Protein AF-A0A060C942-F1 (afdb_monomer_lite)

Secondary structure (DSSP, 8-state):
--HHHHHHHHHHHH-PPPHHHHHHHHHHHHHTTTS-HHHHHHHHHHHHHHTTTS-SPPPP-

pLDDT: mean 93.83, std 7.62, range [60.69, 98.12]

Sequence (61 aa):
MDSTRFFTAVRADFGALRQTQVNGFNEILRAAAGSPLAHAAYMLATAWHETNATMQPVREA

Structure (mmCIF, N/CA/C/O backbone):
data_AF-A0A060C942-F1
#
_entry.id   AF-A0A060C942-F1
#
loop_
_atom_site.group_PDB
_atom_site.id
_atom_site.type_symbol
_atom_site.label_atom_id
_atom_site.label_alt_id
_atom_site.label_comp_id
_atom_site.label_asym_id
_atom_site.label_entity_id
_atom_site.label_seq_id
_atom_site.pdbx_PDB_ins_code
_atom_site.Cartn_x
_atom_site.Cartn_y
_atom_site.Cartn_z
_atom_site.occupancy
_atom_site.B_iso_or_equiv
_atom_site.auth_seq_id
_atom_site.auth_comp_id
_atom_site.auth_asym_id
_atom_site.auth_atom_id
_atom_site.pdbx_PDB_model_num
ATOM 1 N N . MET A 1 1 ? -1.591 -3.248 13.524 1.00 68.19 1 MET A N 1
ATOM 2 C CA . MET A 1 1 ? -2.361 -3.674 12.337 1.00 68.19 1 MET A CA 1
ATOM 3 C C . MET A 1 1 ? -2.091 -5.149 12.108 1.00 68.19 1 MET A C 1
ATOM 5 O O . MET A 1 1 ? -0.961 -5.566 12.318 1.00 68.19 1 MET A O 1
ATOM 9 N N . ASP A 1 2 ? -3.104 -5.934 11.751 1.00 87.06 2 ASP A N 1
ATOM 10 C CA . ASP A 1 2 ? -2.926 -7.353 11.423 1.00 87.06 2 ASP A CA 1
ATOM 11 C C . ASP A 1 2 ? -2.407 -7.481 9.981 1.00 87.06 2 ASP A C 1
ATOM 13 O O . ASP A 1 2 ? -3.158 -7.297 9.018 1.00 87.06 2 ASP A O 1
ATOM 17 N N . SER A 1 3 ? -1.108 -7.755 9.839 1.00 87.38 3 SER A N 1
ATOM 18 C CA . SER A 1 3 ? -0.449 -7.880 8.535 1.00 87.38 3 SER A CA 1
ATOM 19 C C . SER A 1 3 ? -1.003 -9.045 7.711 1.00 87.38 3 SER A C 1
ATOM 21 O O . SER A 1 3 ? -1.110 -8.934 6.491 1.00 87.38 3 SER A O 1
ATOM 23 N N . THR A 1 4 ? -1.407 -10.145 8.352 1.00 93.44 4 THR A N 1
ATOM 24 C CA . THR A 1 4 ? -1.971 -11.313 7.662 1.00 93.44 4 THR A CA 1
ATOM 25 C C . THR A 1 4 ? -3.303 -10.954 7.026 1.00 93.44 4 THR A C 1
ATOM 27 O O . THR A 1 4 ? -3.506 -11.201 5.835 1.00 93.44 4 THR A O 1
ATOM 30 N N . ARG A 1 5 ? -4.195 -10.308 7.786 1.00 94.88 5 ARG A N 1
ATOM 31 C CA . ARG A 1 5 ? -5.492 -9.858 7.271 1.00 94.88 5 ARG A CA 1
ATOM 32 C C . ARG A 1 5 ? -5.329 -8.835 6.147 1.00 94.88 5 ARG A C 1
ATOM 34 O O . ARG A 1 5 ? -6.010 -8.947 5.131 1.00 94.88 5 ARG A O 1
ATOM 41 N N . PHE A 1 6 ? -4.407 -7.883 6.300 1.00 94.94 6 PHE A N 1
ATOM 42 C CA . PHE A 1 6 ? -4.109 -6.893 5.263 1.00 94.94 6 PHE A CA 1
ATOM 43 C C . PHE A 1 6 ? -3.664 -7.548 3.954 1.00 94.94 6 PHE A C 1
ATOM 45 O O . PHE A 1 6 ? -4.304 -7.360 2.924 1.00 94.94 6 PHE A O 1
ATOM 52 N N . PHE A 1 7 ? -2.604 -8.361 3.984 1.00 97.12 7 PHE A N 1
ATOM 53 C CA . PHE A 1 7 ? -2.078 -8.958 2.758 1.00 97.12 7 PHE A CA 1
ATOM 54 C C . PHE A 1 7 ? -3.004 -10.025 2.166 1.00 97.12 7 PHE A C 1
ATOM 56 O O . PHE A 1 7 ? -2.923 -10.286 0.970 1.00 97.12 7 PHE A O 1
ATOM 63 N N . THR A 1 8 ? -3.888 -10.628 2.965 1.00 97.69 8 THR A N 1
ATOM 64 C CA . THR A 1 8 ? -4.962 -11.486 2.442 1.00 97.69 8 THR A CA 1
ATOM 65 C C . THR A 1 8 ? -5.923 -10.674 1.578 1.00 97.69 8 THR A C 1
ATOM 67 O O . THR A 1 8 ? -6.193 -11.072 0.450 1.00 97.69 8 THR A O 1
ATOM 70 N N . ALA A 1 9 ? -6.373 -9.511 2.062 1.00 96.44 9 ALA A N 1
ATOM 71 C CA . ALA A 1 9 ? -7.248 -8.625 1.295 1.00 96.44 9 ALA A CA 1
ATOM 72 C C . ALA A 1 9 ? -6.554 -8.087 0.032 1.00 96.44 9 ALA A C 1
ATOM 74 O O . ALA A 1 9 ? -7.095 -8.206 -1.060 1.00 96.44 9 ALA A O 1
ATOM 75 N N . VAL A 1 10 ? -5.315 -7.592 0.148 1.00 96.25 10 VAL A N 1
ATOM 76 C CA . VAL A 1 10 ? -4.575 -7.070 -1.017 1.00 96.25 10 VAL A CA 1
ATOM 77 C C . VAL A 1 10 ? -4.379 -8.148 -2.088 1.00 96.25 10 VAL A C 1
ATOM 79 O O . VAL A 1 10 ? -4.555 -7.879 -3.270 1.00 96.25 10 VAL A O 1
ATOM 82 N N . ARG A 1 11 ? -4.041 -9.387 -1.711 1.00 97.50 11 ARG A N 1
ATOM 83 C CA . ARG A 1 11 ? -3.849 -10.463 -2.698 1.00 97.50 11 ARG A CA 1
ATOM 84 C C . ARG A 1 11 ? -5.147 -10.923 -3.356 1.00 97.50 11 ARG A C 1
ATOM 86 O O . ARG A 1 11 ? -5.081 -11.432 -4.471 1.00 97.50 11 ARG A O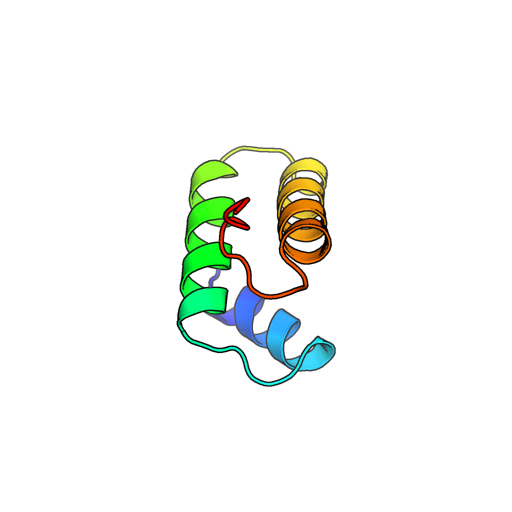 1
ATOM 93 N N . ALA A 1 12 ? -6.291 -10.759 -2.691 1.00 97.62 12 ALA A N 1
ATOM 94 C CA . ALA A 1 12 ? -7.589 -11.063 -3.284 1.00 97.62 12 ALA A CA 1
ATOM 95 C C . ALA A 1 12 ? -7.902 -10.124 -4.461 1.00 97.62 12 ALA A C 1
ATOM 97 O O . ALA A 1 12 ? -8.385 -10.592 -5.488 1.00 97.62 12 ALA A O 1
ATOM 98 N N . ASP A 1 13 ? -7.548 -8.841 -4.339 1.00 94.75 13 ASP A N 1
ATOM 99 C CA . ASP A 1 13 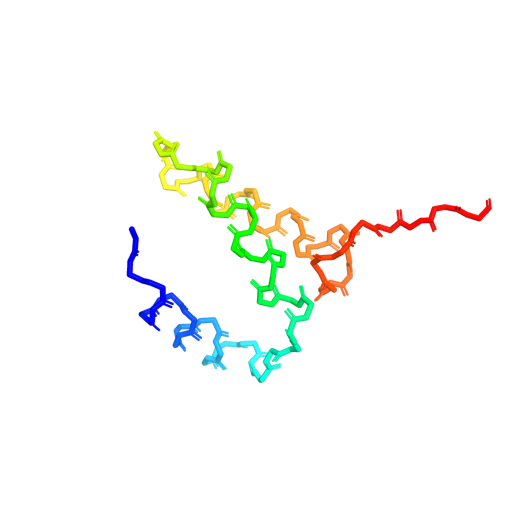? -7.872 -7.824 -5.348 1.00 94.75 13 ASP A CA 1
ATOM 100 C C . ASP A 1 13 ? -6.768 -7.642 -6.405 1.00 94.75 13 ASP A C 1
ATOM 102 O O . ASP A 1 13 ? -7.055 -7.407 -7.578 1.00 94.75 13 ASP A O 1
ATOM 106 N N . PHE A 1 14 ? -5.495 -7.759 -6.010 1.00 94.12 14 PHE A N 1
ATOM 107 C CA . PHE A 1 14 ? -4.339 -7.429 -6.861 1.00 94.12 14 PHE A CA 1
ATOM 108 C C . PHE A 1 14 ? -3.495 -8.646 -7.268 1.00 94.12 14 PHE A C 1
ATOM 110 O O . PHE A 1 14 ? -2.516 -8.507 -8.003 1.00 94.12 14 PHE A O 1
ATOM 117 N N . GLY A 1 15 ? -3.856 -9.844 -6.802 1.00 95.94 15 GLY A N 1
ATOM 118 C CA . GLY A 1 15 ? -3.126 -11.077 -7.078 1.00 95.94 15 GLY A CA 1
ATOM 119 C C . GLY A 1 15 ? -1.829 -11.224 -6.276 1.00 95.94 15 GLY A C 1
ATOM 120 O O . GLY A 1 15 ? -1.629 -10.624 -5.216 1.00 95.94 15 GLY A O 1
ATOM 121 N N . ALA A 1 16 ? -0.934 -12.090 -6.756 1.00 96.75 16 ALA A N 1
ATOM 122 C CA . ALA A 1 16 ? 0.324 -12.371 -6.072 1.00 96.75 16 ALA A CA 1
ATOM 123 C C . ALA A 1 16 ? 1.236 -11.133 -6.032 1.00 96.75 16 ALA A C 1
ATOM 125 O O . ALA A 1 16 ? 1.434 -10.447 -7.032 1.00 96.75 16 ALA A O 1
ATOM 126 N N . LEU A 1 17 ? 1.845 -10.885 -4.872 1.00 97.50 17 LEU A N 1
ATOM 127 C CA . LEU A 1 17 ? 2.769 -9.772 -4.669 1.00 97.50 17 LEU A CA 1
ATOM 128 C C . LEU A 1 17 ? 4.214 -10.257 -4.716 1.00 97.50 17 LEU A C 1
ATOM 130 O O . LEU A 1 17 ? 4.561 -11.271 -4.108 1.00 97.50 17 LEU A O 1
ATOM 134 N N . ARG A 1 18 ? 5.077 -9.476 -5.363 1.00 97.31 18 ARG A N 1
ATOM 135 C CA . ARG A 1 18 ? 6.533 -9.624 -5.268 1.00 97.31 18 ARG A CA 1
ATOM 136 C C . ARG A 1 18 ? 7.008 -9.196 -3.882 1.00 97.31 18 ARG A C 1
ATOM 138 O O . ARG A 1 18 ? 6.402 -8.332 -3.246 1.00 97.31 18 ARG A O 1
ATOM 145 N N . GLN A 1 19 ? 8.153 -9.719 -3.445 1.00 96.94 19 GLN A N 1
ATOM 146 C CA . GLN A 1 19 ? 8.727 -9.346 -2.147 1.00 96.94 19 GLN A CA 1
ATOM 147 C C . GLN A 1 19 ? 9.016 -7.839 -2.042 1.00 96.94 19 GLN A C 1
ATOM 149 O O . GLN A 1 19 ? 8.818 -7.248 -0.987 1.00 96.94 19 GLN A O 1
ATOM 154 N N . THR A 1 20 ? 9.410 -7.190 -3.140 1.00 96.75 20 THR A N 1
ATOM 155 C CA . THR A 1 20 ? 9.602 -5.731 -3.189 1.00 96.75 20 THR A CA 1
ATOM 156 C C . THR A 1 20 ? 8.309 -4.961 -2.923 1.00 96.75 20 THR A C 1
ATOM 158 O O . THR A 1 20 ? 8.331 -3.974 -2.193 1.00 96.75 20 THR A O 1
ATOM 161 N N . GLN A 1 21 ? 7.170 -5.445 -3.426 1.00 97.69 21 GLN A N 1
ATOM 162 C CA . GLN A 1 21 ? 5.865 -4.849 -3.136 1.00 97.69 21 GLN A CA 1
ATOM 163 C C . GLN A 1 21 ? 5.492 -5.025 -1.665 1.00 97.69 21 GLN A C 1
ATOM 165 O O . GLN A 1 21 ? 5.084 -4.064 -1.020 1.00 97.69 21 GLN A O 1
ATOM 170 N N . VAL A 1 22 ? 5.689 -6.227 -1.110 1.00 97.25 22 VAL A N 1
ATOM 171 C CA . VAL A 1 22 ? 5.463 -6.503 0.321 1.00 97.25 22 VAL A CA 1
ATOM 172 C C . VAL A 1 22 ? 6.307 -5.577 1.198 1.00 97.25 22 VAL A C 1
ATOM 174 O O . VAL A 1 22 ? 5.790 -5.002 2.155 1.00 97.25 22 VAL A O 1
ATOM 177 N N . ASN A 1 23 ? 7.581 -5.387 0.851 1.00 97.31 23 ASN A N 1
ATOM 178 C CA . ASN A 1 23 ? 8.468 -4.476 1.566 1.00 97.31 23 ASN A CA 1
ATOM 179 C C . ASN A 1 23 ? 7.951 -3.030 1.492 1.00 97.31 23 ASN A C 1
ATOM 181 O O . ASN A 1 23 ? 7.830 -2.388 2.529 1.00 97.31 23 ASN A O 1
ATOM 185 N N . GLY A 1 24 ? 7.566 -2.545 0.307 1.00 97.31 24 GLY A N 1
ATOM 186 C CA . GLY A 1 24 ? 7.019 -1.194 0.140 1.00 97.31 24 GLY A CA 1
ATOM 187 C C . GLY A 1 24 ? 5.718 -0.958 0.918 1.00 97.31 24 GLY A C 1
ATOM 188 O O . GLY A 1 24 ? 5.575 0.066 1.584 1.00 97.31 24 GLY A O 1
ATOM 189 N N . PHE A 1 25 ? 4.798 -1.931 0.920 1.00 97.56 25 PHE A N 1
ATOM 190 C CA . PHE A 1 25 ? 3.600 -1.886 1.765 1.00 97.56 25 PHE A CA 1
ATOM 191 C C . PHE A 1 25 ? 3.959 -1.770 3.250 1.00 97.56 25 PHE A C 1
ATOM 193 O O . PHE A 1 25 ? 3.417 -0.913 3.944 1.00 97.56 25 PHE A O 1
ATOM 200 N N . ASN A 1 26 ? 4.886 -2.599 3.737 1.00 97.19 26 ASN A N 1
ATOM 201 C CA . ASN A 1 26 ? 5.302 -2.574 5.139 1.00 97.19 26 ASN A CA 1
ATOM 202 C C . ASN A 1 26 ? 5.953 -1.242 5.533 1.00 97.19 26 ASN A C 1
ATOM 204 O O . ASN A 1 26 ? 5.675 -0.735 6.618 1.00 97.19 26 ASN A O 1
ATOM 208 N N . GLU A 1 27 ? 6.777 -0.659 4.662 1.00 96.94 27 GLU A N 1
ATOM 209 C CA . GLU A 1 27 ? 7.410 0.639 4.909 1.00 96.94 27 GLU A CA 1
ATOM 210 C C . GLU A 1 27 ? 6.377 1.759 5.071 1.00 96.94 27 GLU A C 1
ATOM 212 O O . GLU A 1 27 ? 6.417 2.508 6.049 1.00 96.94 27 GLU A O 1
ATOM 217 N N . ILE A 1 28 ? 5.394 1.827 4.171 1.00 96.88 28 ILE A N 1
ATOM 218 C CA . ILE A 1 28 ? 4.339 2.845 4.241 1.00 96.88 28 ILE A CA 1
ATOM 219 C C . ILE A 1 28 ? 3.435 2.612 5.448 1.00 96.88 28 ILE A C 1
ATOM 221 O O . ILE A 1 28 ? 3.110 3.559 6.155 1.00 96.88 28 ILE A O 1
ATOM 225 N N . LEU A 1 29 ? 3.052 1.365 5.734 1.00 96.38 29 LEU A N 1
ATOM 226 C CA . LEU A 1 29 ? 2.238 1.042 6.908 1.00 96.38 29 LEU A CA 1
ATOM 227 C C . LEU A 1 29 ? 2.947 1.394 8.219 1.00 96.38 29 LEU A C 1
ATOM 229 O O . LEU A 1 29 ? 2.301 1.857 9.159 1.00 96.38 29 LEU A O 1
ATOM 233 N N . ARG A 1 30 ? 4.270 1.207 8.275 1.00 96.44 30 ARG A N 1
ATOM 234 C CA . ARG A 1 30 ? 5.098 1.632 9.406 1.00 96.44 30 ARG A CA 1
ATOM 235 C C . ARG A 1 30 ? 5.106 3.153 9.542 1.00 96.44 30 ARG A C 1
ATOM 237 O O . ARG A 1 30 ? 4.900 3.648 10.645 1.00 96.44 30 ARG A O 1
ATOM 244 N N . ALA A 1 31 ? 5.298 3.883 8.445 1.00 96.06 31 ALA A N 1
ATOM 245 C CA . ALA A 1 31 ? 5.268 5.346 8.442 1.00 96.06 31 ALA A CA 1
ATOM 246 C C . ALA A 1 31 ? 3.874 5.914 8.776 1.00 96.06 31 ALA A C 1
ATOM 248 O O . ALA A 1 31 ? 3.761 6.959 9.410 1.00 96.06 31 ALA A O 1
ATOM 249 N N . ALA A 1 32 ? 2.812 5.203 8.400 1.00 96.19 32 ALA A N 1
ATOM 250 C CA . ALA A 1 32 ? 1.426 5.577 8.652 1.00 96.19 32 ALA A CA 1
ATOM 251 C C . ALA A 1 32 ? 0.932 5.226 10.067 1.00 96.19 32 ALA A C 1
ATOM 253 O O . ALA A 1 32 ? -0.233 5.483 10.386 1.00 96.19 32 ALA A O 1
ATOM 254 N N . ALA A 1 33 ? 1.766 4.629 10.925 1.00 95.06 33 ALA A N 1
ATOM 255 C CA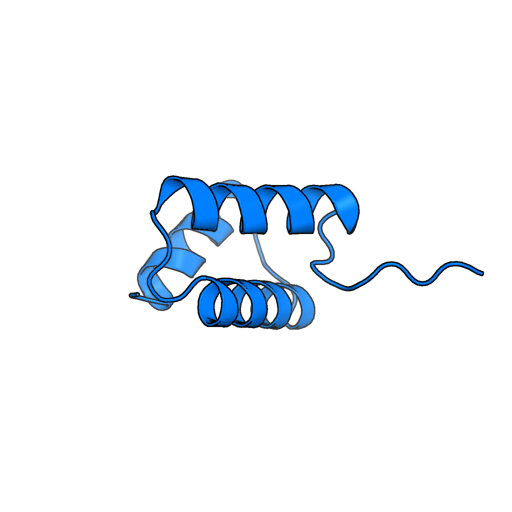 . ALA A 1 33 ? 1.366 4.236 12.271 1.00 95.06 33 ALA A CA 1
ATOM 256 C C . ALA A 1 33 ? 0.839 5.443 13.072 1.00 95.06 33 ALA A C 1
ATOM 258 O O . ALA A 1 33 ? 1.511 6.460 13.210 1.00 95.06 33 ALA A O 1
ATOM 259 N N . GLY A 1 34 ? -0.388 5.332 13.590 1.00 95.12 34 GLY A N 1
ATOM 260 C CA . GLY A 1 34 ? -1.065 6.411 14.322 1.00 95.12 34 GLY A CA 1
ATOM 261 C C . GLY A 1 34 ? -1.795 7.437 13.444 1.00 95.12 34 GLY A C 1
ATOM 262 O O . GLY A 1 34 ? -2.526 8.268 13.977 1.00 95.12 34 GLY A O 1
ATOM 263 N N . SER A 1 35 ? -1.665 7.365 12.116 1.00 96.00 35 SER A N 1
ATOM 264 C CA . SER A 1 35 ? -2.458 8.197 11.205 1.00 96.00 35 SER A CA 1
ATOM 265 C C . SER A 1 35 ? -3.922 7.737 11.145 1.00 96.00 35 SER A C 1
ATOM 267 O O . SER A 1 35 ? -4.199 6.542 11.297 1.00 96.00 35 SER A O 1
ATOM 269 N N . PRO A 1 36 ? -4.875 8.642 10.851 1.00 97.62 36 PRO A N 1
ATOM 270 C CA . PRO A 1 36 ? -6.237 8.254 10.502 1.00 97.62 36 PRO A CA 1
ATOM 271 C C . PRO A 1 36 ? -6.256 7.240 9.352 1.00 97.62 36 PRO A C 1
ATOM 273 O O . PRO A 1 36 ? -5.463 7.345 8.413 1.00 97.62 36 PRO A O 1
ATOM 276 N N . LEU A 1 37 ? -7.204 6.296 9.379 1.00 95.25 37 LEU A N 1
ATOM 277 C CA . LEU A 1 37 ? -7.310 5.239 8.363 1.00 95.25 37 LEU A CA 1
ATOM 278 C C . LEU A 1 37 ? -7.360 5.800 6.933 1.00 95.25 37 LEU A C 1
ATOM 280 O O . LEU A 1 37 ? -6.708 5.263 6.043 1.00 95.25 37 LEU A O 1
ATOM 284 N N . ALA A 1 38 ? -8.081 6.906 6.728 1.00 97.50 38 ALA A N 1
ATOM 285 C CA . ALA A 1 38 ? -8.171 7.570 5.430 1.00 97.50 38 ALA A CA 1
ATOM 286 C C . ALA A 1 38 ? -6.801 8.045 4.913 1.00 97.50 38 ALA A C 1
ATOM 288 O O . ALA A 1 38 ? -6.513 7.913 3.729 1.00 97.50 38 ALA A O 1
ATOM 289 N N . HIS A 1 39 ? -5.928 8.540 5.796 1.00 97.88 39 HIS A N 1
ATOM 290 C CA . HIS A 1 39 ? -4.588 8.991 5.416 1.00 97.88 39 HIS A CA 1
ATOM 291 C C . HIS A 1 39 ? -3.667 7.804 5.115 1.00 97.88 39 HIS A C 1
ATOM 293 O O . HIS A 1 39 ? -2.907 7.850 4.153 1.00 97.88 39 HIS A O 1
ATOM 299 N N . ALA A 1 40 ? -3.764 6.720 5.892 1.00 97.19 40 ALA A N 1
ATOM 300 C CA . ALA A 1 40 ? -3.032 5.486 5.608 1.00 97.19 40 ALA A CA 1
ATOM 301 C C . ALA A 1 40 ? -3.429 4.893 4.246 1.00 97.19 40 ALA A C 1
ATOM 303 O O . ALA A 1 40 ? -2.561 4.546 3.445 1.00 97.19 40 ALA A O 1
ATOM 304 N N . ALA A 1 41 ? -4.732 4.840 3.956 1.00 96.62 41 ALA A N 1
ATOM 305 C CA . ALA A 1 41 ? -5.248 4.398 2.664 1.00 96.62 41 ALA A CA 1
ATOM 306 C C . ALA A 1 41 ? -4.774 5.305 1.518 1.00 96.62 41 ALA A C 1
ATOM 308 O O . ALA A 1 41 ? -4.338 4.800 0.486 1.00 96.62 41 ALA A O 1
ATOM 309 N N . TYR A 1 42 ? -4.796 6.626 1.721 1.00 98.12 42 TYR A N 1
ATOM 310 C CA . TYR A 1 42 ? -4.298 7.592 0.745 1.00 98.12 42 TYR A CA 1
ATOM 311 C C . TYR A 1 42 ? -2.809 7.381 0.436 1.00 98.12 42 TYR A C 1
ATOM 313 O O . TYR A 1 42 ? -2.454 7.217 -0.725 1.00 98.12 42 TYR A O 1
ATOM 321 N N . MET A 1 43 ? -1.947 7.280 1.456 1.00 97.69 43 MET A N 1
ATOM 322 C CA . MET A 1 43 ? -0.506 7.050 1.264 1.00 97.69 43 MET A CA 1
ATOM 323 C C . MET A 1 43 ? -0.213 5.764 0.482 1.00 97.69 43 MET A C 1
ATOM 325 O O . MET A 1 43 ? 0.644 5.755 -0.402 1.00 97.69 43 MET A O 1
ATOM 329 N N . LEU A 1 44 ? -0.940 4.684 0.781 1.00 97.25 44 LEU A N 1
ATOM 330 C CA . LEU A 1 44 ? -0.824 3.420 0.056 1.00 97.25 44 LEU A CA 1
ATOM 331 C C . LEU A 1 44 ? -1.252 3.549 -1.409 1.00 97.25 44 LEU A C 1
ATOM 333 O O . LEU A 1 44 ? -0.538 3.081 -2.294 1.00 97.25 44 LEU A O 1
ATOM 337 N N . ALA A 1 45 ? -2.396 4.187 -1.660 1.00 97.00 45 ALA A N 1
ATOM 338 C CA . ALA A 1 45 ? -2.925 4.374 -3.006 1.00 97.00 45 ALA A CA 1
ATOM 339 C C . ALA A 1 45 ? -1.998 5.248 -3.861 1.00 97.00 45 ALA A C 1
ATOM 341 O O . ALA A 1 45 ? -1.693 4.885 -4.997 1.00 97.00 45 ALA A O 1
ATOM 342 N N . THR A 1 46 ? -1.497 6.353 -3.301 1.00 97.44 46 THR A N 1
ATOM 343 C CA . THR A 1 46 ? -0.534 7.23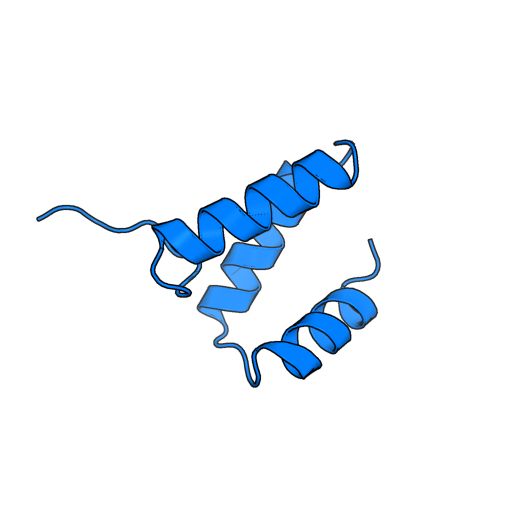3 -3.971 1.00 97.44 46 THR A CA 1
ATOM 344 C C . THR A 1 46 ? 0.739 6.476 -4.316 1.00 97.44 46 THR A C 1
ATOM 346 O O . THR A 1 46 ? 1.133 6.455 -5.475 1.00 97.44 46 THR A O 1
ATOM 349 N N . ALA A 1 47 ? 1.358 5.784 -3.355 1.00 97.12 47 ALA A N 1
ATOM 350 C CA . ALA A 1 47 ? 2.580 5.037 -3.634 1.00 97.12 47 ALA A CA 1
ATOM 351 C C . ALA A 1 47 ? 2.367 3.954 -4.699 1.00 97.12 47 ALA A C 1
ATOM 353 O O . ALA A 1 47 ? 3.217 3.775 -5.567 1.00 97.12 47 ALA A O 1
ATOM 354 N N . TRP A 1 48 ? 1.233 3.254 -4.672 1.00 96.38 48 TRP A N 1
ATOM 355 C CA . TRP A 1 48 ? 0.903 2.269 -5.697 1.00 96.38 48 TRP A CA 1
ATOM 356 C C . TRP A 1 48 ? 0.791 2.902 -7.088 1.00 96.38 48 TRP A C 1
ATOM 358 O O . TRP A 1 48 ? 1.370 2.377 -8.037 1.00 96.38 48 TRP A O 1
ATOM 368 N N . HIS A 1 49 ? 0.090 4.030 -7.212 1.00 95.00 49 HIS A N 1
ATOM 369 C CA . HIS A 1 49 ? -0.100 4.721 -8.487 1.00 95.00 49 HIS A CA 1
ATOM 370 C C . HIS A 1 49 ? 1.213 5.298 -9.037 1.00 95.00 49 HIS 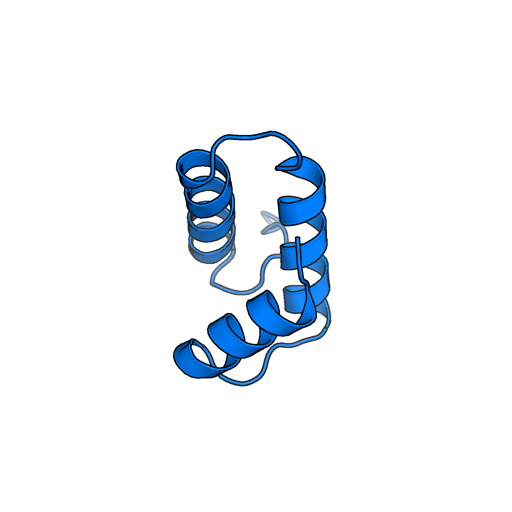A C 1
ATOM 372 O O . HIS A 1 49 ? 1.623 4.948 -10.142 1.00 95.00 49 HIS A O 1
ATOM 378 N N . GLU A 1 50 ? 1.916 6.099 -8.235 1.00 95.31 50 GLU A N 1
ATOM 379 C CA . GLU A 1 50 ? 3.122 6.831 -8.653 1.00 95.31 50 GLU A CA 1
ATOM 380 C C . GLU A 1 50 ? 4.296 5.906 -8.994 1.00 95.31 50 GLU A C 1
ATOM 382 O O . GLU A 1 50 ? 5.158 6.235 -9.803 1.00 95.31 50 GLU A O 1
ATOM 387 N N . THR A 1 51 ? 4.339 4.713 -8.396 1.00 95.25 51 THR A N 1
ATOM 388 C CA . THR A 1 51 ? 5.422 3.745 -8.629 1.00 95.25 51 THR A CA 1
ATOM 389 C C . THR A 1 51 ? 5.071 2.684 -9.667 1.00 95.25 51 THR A C 1
ATOM 391 O O . THR A 1 51 ? 5.744 1.651 -9.739 1.00 95.25 51 THR A O 1
ATOM 394 N N . ASN A 1 52 ? 4.006 2.893 -10.449 1.00 94.69 52 ASN A N 1
ATOM 395 C CA . ASN A 1 52 ? 3.481 1.921 -11.410 1.00 94.69 52 ASN A CA 1
ATOM 396 C C . ASN A 1 52 ? 3.320 0.520 -10.784 1.00 94.69 52 ASN A C 1
ATOM 398 O O . ASN A 1 52 ? 3.870 -0.477 -11.262 1.00 94.69 52 ASN A O 1
ATOM 402 N N . ALA A 1 53 ? 2.640 0.463 -9.636 1.00 94.81 53 ALA A N 1
ATOM 403 C CA . ALA A 1 53 ? 2.393 -0.739 -8.842 1.00 94.81 53 ALA A CA 1
ATOM 404 C C . ALA A 1 53 ? 3.650 -1.473 -8.328 1.00 94.81 53 ALA A C 1
ATOM 406 O O . ALA A 1 53 ? 3.552 -2.584 -7.800 1.00 94.81 53 ALA A O 1
ATOM 407 N N . THR A 1 54 ? 4.853 -0.908 -8.457 1.00 95.06 54 THR A N 1
ATOM 408 C CA . THR A 1 54 ? 6.079 -1.563 -7.969 1.00 95.06 54 THR A CA 1
ATOM 409 C C . THR A 1 54 ? 6.276 -1.399 -6.466 1.00 95.06 54 THR A C 1
ATOM 411 O O . THR A 1 54 ? 6.938 -2.239 -5.854 1.00 95.06 54 THR A O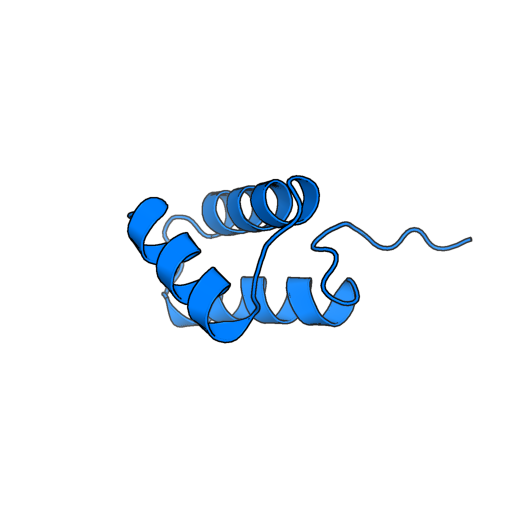 1
ATOM 414 N N . MET A 1 55 ? 5.673 -0.359 -5.878 1.00 96.06 55 MET A N 1
ATOM 415 C CA . MET A 1 55 ? 5.893 0.091 -4.501 1.00 96.06 55 MET A CA 1
ATOM 416 C C . MET A 1 55 ? 7.376 0.365 -4.217 1.00 96.06 55 MET A C 1
ATOM 418 O O . MET A 1 55 ? 7.865 0.111 -3.116 1.00 96.06 55 MET A O 1
ATOM 422 N N . GLN A 1 56 ? 8.106 0.823 -5.234 1.00 94.00 56 GLN A N 1
ATOM 423 C CA . GLN A 1 56 ? 9.513 1.203 -5.169 1.00 94.00 56 GLN A CA 1
ATOM 424 C C . GLN A 1 56 ? 9.679 2.604 -5.763 1.00 94.00 56 GLN A C 1
ATOM 426 O O . GLN A 1 56 ? 9.022 2.901 -6.759 1.00 94.00 56 GLN A O 1
ATOM 431 N N . PRO A 1 57 ? 10.550 3.462 -5.207 1.00 88.56 57 PRO A N 1
ATOM 432 C CA . PRO A 1 57 ? 10.811 4.773 -5.788 1.00 88.56 57 PRO A CA 1
ATOM 433 C C . PRO A 1 57 ? 11.203 4.659 -7.264 1.00 88.56 57 PRO A C 1
ATOM 435 O O . PRO A 1 57 ? 12.090 3.875 -7.615 1.00 88.56 57 PRO A O 1
ATOM 438 N N . VAL A 1 58 ? 10.556 5.449 -8.120 1.00 81.69 58 VAL A N 1
ATOM 439 C CA . VAL A 1 58 ? 10.969 5.583 -9.519 1.00 81.69 58 VAL A CA 1
ATOM 440 C C . VAL A 1 58 ? 12.264 6.390 -9.529 1.00 81.69 58 VAL A C 1
ATOM 442 O O . VAL A 1 58 ? 12.337 7.457 -8.924 1.00 81.69 58 VAL A O 1
ATOM 445 N N . ARG A 1 59 ? 13.313 5.857 -10.158 1.00 74.56 59 ARG A N 1
ATOM 446 C CA . ARG A 1 59 ? 14.548 6.611 -10.392 1.00 74.56 59 ARG A CA 1
ATOM 447 C C . ARG A 1 59 ? 14.425 7.311 -11.735 1.00 74.56 59 ARG A C 1
ATOM 449 O O . ARG A 1 59 ? 14.203 6.644 -12.743 1.00 74.56 59 ARG A O 1
ATOM 456 N N . GLU A 1 60 ? 14.564 8.627 -11.727 1.00 66.69 60 GLU A N 1
ATOM 457 C CA . GLU A 1 60 ? 14.708 9.420 -12.946 1.00 66.69 60 GLU A CA 1
ATOM 458 C C . GLU A 1 60 ? 16.114 9.190 -13.534 1.00 66.69 60 GLU A C 1
ATOM 460 O O . GLU A 1 60 ? 17.060 8.918 -12.785 1.00 66.69 60 GLU A O 1
ATOM 465 N N . ALA A 1 61 ? 16.211 9.189 -14.867 1.00 60.69 61 ALA A N 1
ATOM 466 C CA . ALA A 1 61 ? 17.429 8.889 -15.627 1.00 60.69 61 ALA A CA 1
ATOM 467 C C . ALA A 1 61 ? 18.298 10.130 -15.859 1.00 60.69 61 ALA A C 1
ATOM 469 O O . ALA A 1 61 ? 17.719 11.229 -16.012 1.00 60.69 61 ALA A O 1
#

Radius of gyration: 11.58 Å; chains: 1; bounding box: 26×22×30 Å

Foldseek 3Di:
DPLVVVVVVVCVVPNDDDVQLVVLLVVLVVVCVPPDPVVSVVSNVVCCVCVVNRSDDDDDD

Organism: NCBI:txid155567